Protein AF-A0A2E5YMP9-F1 (afdb_monomer_lite)

Structure (mmCIF, N/CA/C/O backbone):
data_AF-A0A2E5YMP9-F1
#
_entry.id   AF-A0A2E5YMP9-F1
#
loop_
_atom_site.group_PDB
_atom_site.id
_atom_site.type_symbol
_atom_site.label_atom_id
_atom_site.label_alt_id
_atom_site.label_comp_id
_atom_site.label_asym_id
_atom_site.label_entity_id
_atom_site.label_seq_id
_atom_site.pdbx_PDB_ins_code
_atom_site.Cartn_x
_atom_site.Cartn_y
_atom_site.Cartn_z
_atom_site.occupancy
_atom_site.B_iso_or_equiv
_atom_site.auth_seq_id
_atom_site.auth_comp_id
_atom_site.auth_asym_id
_atom_site.auth_atom_id
_atom_site.pdbx_PDB_model_num
ATOM 1 N N . MET A 1 1 ? -26.447 20.569 -10.008 1.00 36.28 1 MET A N 1
ATOM 2 C CA . MET A 1 1 ? -26.006 19.651 -11.076 1.00 36.28 1 MET A CA 1
ATOM 3 C C . MET A 1 1 ? -24.843 20.333 -11.761 1.00 36.28 1 MET A C 1
ATOM 5 O O . MET A 1 1 ? -25.068 21.059 -12.717 1.00 36.28 1 MET A O 1
ATOM 9 N N . ASP A 1 2 ? -23.646 20.200 -11.195 1.00 34.78 2 ASP A N 1
ATOM 10 C CA . ASP A 1 2 ? -22.423 20.703 -11.817 1.00 34.78 2 ASP A CA 1
ATOM 11 C C . ASP A 1 2 ? -21.503 19.501 -12.022 1.00 34.78 2 ASP A C 1
ATOM 13 O O . ASP A 1 2 ? -21.274 18.710 -11.104 1.00 34.78 2 ASP A O 1
ATOM 17 N N . VAL A 1 3 ? -21.152 19.270 -13.279 1.00 40.47 3 VAL A N 1
ATOM 18 C CA . VAL A 1 3 ? -20.642 18.001 -13.788 1.00 40.47 3 VAL A CA 1
ATOM 19 C C . VAL A 1 3 ? -19.132 18.140 -13.917 1.00 40.47 3 VAL A C 1
ATOM 21 O O . VAL A 1 3 ? -18.650 18.824 -14.809 1.00 40.47 3 VAL A O 1
ATOM 24 N N . LEU A 1 4 ? -18.413 17.499 -12.992 1.00 42.03 4 LEU A N 1
ATOM 25 C CA . LEU A 1 4 ? -17.074 16.912 -13.138 1.00 42.03 4 LEU A CA 1
ATOM 26 C C . LEU A 1 4 ? -16.246 17.422 -14.335 1.00 42.03 4 LEU A C 1
ATOM 28 O O . LEU A 1 4 ? -16.153 16.763 -15.370 1.00 42.03 4 LEU A O 1
ATOM 32 N N . ASN A 1 5 ? -15.563 18.553 -14.159 1.00 42.62 5 ASN A N 1
ATOM 33 C CA . ASN A 1 5 ? -14.453 18.940 -15.024 1.00 42.62 5 ASN A CA 1
ATOM 34 C C . ASN A 1 5 ? -13.161 18.266 -14.526 1.00 42.62 5 ASN A C 1
ATOM 36 O O . ASN A 1 5 ? -12.336 18.893 -13.867 1.00 42.62 5 ASN A O 1
ATOM 40 N N . THR A 1 6 ? -13.006 16.964 -14.782 1.00 49.09 6 THR A N 1
ATOM 41 C CA . THR A 1 6 ? -11.753 16.229 -14.531 1.00 49.09 6 THR A CA 1
ATOM 42 C C . THR A 1 6 ? -10.925 16.176 -15.811 1.00 49.09 6 THR A C 1
ATOM 44 O O . THR A 1 6 ? -10.801 15.130 -16.450 1.00 49.09 6 THR A O 1
ATOM 47 N N . THR A 1 7 ? -10.377 17.312 -16.232 1.00 42.69 7 THR A N 1
ATOM 48 C CA . THR A 1 7 ? -9.373 17.334 -17.299 1.00 42.69 7 THR A CA 1
ATOM 49 C C . THR A 1 7 ? -8.049 16.879 -16.695 1.00 42.69 7 THR A C 1
ATOM 51 O O . THR A 1 7 ? -7.345 17.671 -16.081 1.00 42.69 7 THR A O 1
ATOM 54 N N . THR A 1 8 ? -7.722 15.590 -16.822 1.00 47.50 8 THR A N 1
ATOM 55 C CA . THR A 1 8 ? -6.389 15.069 -16.487 1.00 47.50 8 THR A CA 1
ATOM 56 C C . THR A 1 8 ? -5.349 15.796 -17.340 1.00 47.50 8 THR A C 1
ATOM 58 O O . THR A 1 8 ? -5.302 15.637 -18.559 1.00 47.50 8 THR A O 1
ATOM 61 N N . THR A 1 9 ? -4.545 16.639 -16.706 1.00 48.59 9 THR A N 1
ATOM 62 C CA . THR A 1 9 ? -3.477 17.418 -17.331 1.00 48.59 9 THR A CA 1
ATOM 63 C C . THR A 1 9 ? -2.197 16.590 -17.482 1.00 48.59 9 THR A C 1
ATOM 65 O O . THR A 1 9 ? -2.018 15.549 -16.853 1.00 48.59 9 THR A O 1
ATOM 68 N N . ALA A 1 10 ? -1.252 17.057 -18.302 1.00 39.06 10 ALA A N 1
ATOM 69 C CA . ALA A 1 10 ? 0.070 16.431 -18.417 1.00 39.06 10 ALA A CA 1
ATOM 70 C C . ALA A 1 10 ? 0.849 16.434 -17.083 1.00 39.06 10 ALA A C 1
ATOM 72 O O . ALA A 1 10 ? 1.641 15.527 -16.835 1.00 39.06 10 ALA A O 1
ATOM 73 N N . ALA A 1 11 ? 0.578 17.409 -16.207 1.00 41.31 11 ALA A N 1
ATOM 74 C CA . ALA A 1 11 ? 1.089 17.429 -14.838 1.00 41.31 11 ALA A CA 1
ATOM 75 C C . ALA A 1 11 ? 0.436 16.335 -13.977 1.00 41.31 11 ALA A C 1
ATOM 77 O O . ALA A 1 11 ? 1.120 15.702 -13.178 1.00 41.31 11 ALA A O 1
ATOM 78 N N . ASP A 1 12 ? -0.847 16.035 -14.202 1.00 45.34 12 ASP A N 1
ATOM 79 C CA . ASP A 1 12 ? -1.535 14.934 -13.522 1.00 45.34 12 ASP A CA 1
ATOM 80 C C . ASP A 1 12 ? -0.998 13.568 -13.944 1.00 45.34 12 ASP A C 1
ATOM 82 O O . ASP A 1 12 ? -1.021 12.651 -13.136 1.00 45.34 12 ASP A O 1
ATOM 86 N N . LEU A 1 13 ? -0.491 13.412 -15.171 1.00 48.50 13 LEU A N 1
ATOM 87 C CA . LEU A 1 13 ? 0.173 12.179 -15.619 1.00 48.50 13 LEU A CA 1
ATOM 88 C C . LEU A 1 13 ? 1.581 12.008 -15.020 1.00 48.50 13 LEU A C 1
ATOM 90 O O . LEU A 1 13 ? 2.048 10.878 -14.904 1.00 48.50 13 LEU A O 1
ATOM 94 N N . GLN A 1 14 ? 2.237 13.111 -14.642 1.00 49.50 14 GLN A N 1
ATOM 95 C CA . GLN A 1 14 ? 3.568 13.124 -14.021 1.00 49.50 14 GLN A CA 1
ATOM 96 C C . GLN A 1 14 ? 3.523 13.043 -12.490 1.00 49.50 14 GLN A C 1
ATOM 98 O O . GLN A 1 14 ? 4.441 12.495 -11.883 1.00 49.50 14 GLN A O 1
ATOM 103 N N . ALA A 1 15 ? 2.463 13.552 -11.855 1.00 52.09 15 ALA A N 1
ATOM 104 C CA . ALA A 1 15 ? 2.206 13.337 -10.439 1.00 52.09 15 ALA A CA 1
ATOM 105 C C . ALA A 1 15 ? 1.850 11.859 -10.233 1.00 52.09 15 ALA A C 1
ATOM 107 O O . ALA A 1 15 ? 0.806 11.383 -10.689 1.00 52.09 15 ALA A O 1
ATOM 108 N N . GLY A 1 16 ? 2.748 11.117 -9.588 1.00 63.41 16 GLY A N 1
ATOM 109 C CA . GLY A 1 16 ? 2.549 9.705 -9.298 1.00 63.41 16 GLY A CA 1
ATOM 110 C C . GLY A 1 16 ? 1.208 9.448 -8.600 1.00 63.41 16 GLY A C 1
ATOM 111 O O . GLY A 1 16 ? 0.600 10.316 -7.966 1.00 63.41 16 GLY A O 1
ATOM 112 N N . GLY A 1 17 ? 0.698 8.222 -8.743 1.00 71.94 17 GLY A N 1
ATOM 113 C CA . GLY A 1 17 ? -0.589 7.835 -8.155 1.00 71.94 17 GLY A CA 1
ATOM 114 C C . GLY A 1 17 ? -0.679 8.100 -6.645 1.00 71.94 17 GLY A C 1
ATOM 115 O O . GLY A 1 17 ? -1.764 8.386 -6.143 1.00 71.94 17 GLY A O 1
ATOM 116 N N . VAL A 1 18 ? 0.464 8.091 -5.951 1.00 77.56 18 VAL A N 1
ATOM 117 C CA . VAL A 1 18 ? 0.583 8.355 -4.511 1.00 77.56 18 VAL A CA 1
ATOM 118 C C . VAL A 1 18 ? 0.329 9.828 -4.187 1.00 77.56 18 VAL A C 1
ATOM 120 O O . VAL A 1 18 ? -0.448 10.129 -3.288 1.00 77.56 18 VAL A O 1
ATOM 123 N N . GLU A 1 19 ? 0.922 10.755 -4.937 1.00 80.56 19 GLU A N 1
ATOM 124 C CA . GLU A 1 19 ? 0.781 12.198 -4.737 1.00 80.56 19 GLU A CA 1
ATOM 125 C C . GLU A 1 19 ? -0.680 12.637 -4.918 1.00 80.5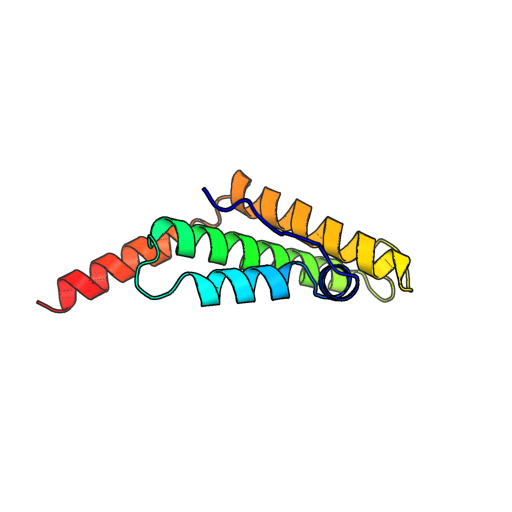6 19 GLU A C 1
ATOM 127 O O . GLU A 1 19 ? -1.212 13.403 -4.112 1.00 80.56 19 GLU A O 1
ATOM 132 N N . ARG A 1 20 ? -1.371 12.074 -5.920 1.00 78.50 20 ARG A N 1
ATOM 133 C CA . ARG A 1 20 ? -2.810 12.303 -6.130 1.00 78.50 20 ARG A CA 1
ATOM 134 C C . ARG A 1 20 ? -3.659 11.728 -5.001 1.00 78.50 20 ARG A C 1
ATOM 136 O O . ARG A 1 20 ? -4.617 12.368 -4.572 1.00 78.50 20 ARG A O 1
ATOM 143 N N . GLY A 1 21 ? -3.327 10.533 -4.516 1.00 79.50 21 GLY A N 1
ATOM 144 C CA . GLY A 1 21 ? -4.057 9.929 -3.405 1.00 79.50 21 GLY A CA 1
ATOM 145 C C . GLY A 1 21 ? -3.855 10.695 -2.093 1.00 79.50 21 GLY A C 1
ATOM 146 O O . GLY A 1 21 ? -4.823 1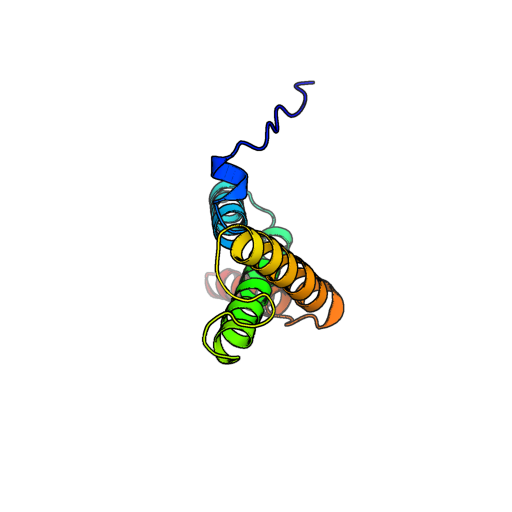0.899 -1.369 1.00 79.50 21 GLY A O 1
ATOM 147 N N . LEU A 1 22 ? -2.649 11.206 -1.822 1.00 81.56 22 LEU A N 1
ATOM 148 C CA . LEU A 1 22 ? -2.374 12.064 -0.663 1.00 81.56 22 LEU A CA 1
ATOM 149 C C . LEU A 1 22 ? -3.127 13.393 -0.744 1.00 81.56 22 LEU A C 1
ATOM 151 O O . LEU A 1 22 ? -3.727 13.816 0.241 1.00 81.56 22 LEU A O 1
ATOM 155 N N . ALA A 1 23 ? -3.146 14.030 -1.918 1.00 83.62 23 ALA A N 1
ATOM 15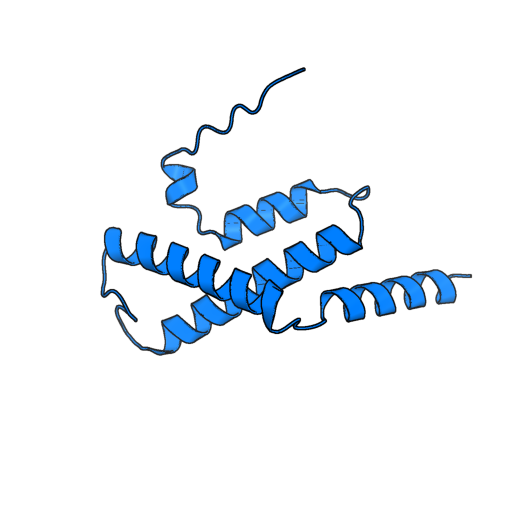6 C CA . ALA A 1 23 ? -3.935 15.239 -2.138 1.00 83.62 23 ALA A CA 1
ATOM 157 C C . ALA A 1 23 ? -5.432 14.978 -1.911 1.00 83.62 23 ALA A C 1
ATOM 159 O O . ALA A 1 23 ? -6.110 15.778 -1.268 1.00 83.62 23 ALA A O 1
ATOM 160 N N . ARG A 1 24 ? -5.939 13.829 -2.377 1.00 80.19 24 ARG A N 1
ATOM 161 C CA . ARG A 1 24 ? -7.328 13.418 -2.156 1.00 80.19 24 ARG A CA 1
ATOM 162 C C . ARG A 1 24 ? -7.621 13.175 -0.679 1.00 80.19 24 ARG A C 1
ATOM 164 O O . ARG A 1 24 ? -8.618 13.696 -0.199 1.00 80.19 24 ARG A O 1
ATOM 171 N N . LEU A 1 25 ? -6.750 12.461 0.035 1.00 81.56 25 LEU A N 1
ATOM 172 C CA . LEU A 1 25 ? -6.887 12.216 1.473 1.00 81.56 25 LEU A CA 1
ATOM 173 C C . LEU A 1 25 ? -6.889 13.535 2.258 1.00 81.56 25 LEU A C 1
ATOM 175 O O . LEU A 1 25 ? -7.759 13.755 3.094 1.00 81.56 25 LEU A O 1
ATOM 179 N N . SER A 1 26 ? -5.972 14.449 1.930 1.00 82.44 26 SER A N 1
ATOM 180 C CA . SER A 1 26 ? -5.909 15.783 2.537 1.00 82.44 26 SER A CA 1
ATOM 181 C C . SER A 1 26 ? -7.150 16.631 2.244 1.00 82.44 26 SER A C 1
ATOM 183 O O . SER A 1 26 ? -7.482 17.504 3.041 1.00 82.44 26 SER A O 1
ATOM 185 N N . ALA A 1 27 ? -7.822 16.409 1.111 1.00 82.94 27 ALA A N 1
ATOM 186 C CA . ALA A 1 27 ? -9.020 17.145 0.718 1.00 82.94 27 ALA A CA 1
ATOM 187 C C . ALA A 1 27 ? -10.313 16.601 1.351 1.00 82.94 27 ALA A C 1
ATOM 189 O O . ALA A 1 27 ? -11.334 17.281 1.280 1.00 82.94 27 ALA A O 1
ATOM 190 N N . MET A 1 28 ? -10.298 15.409 1.964 1.00 77.94 28 MET A N 1
ATOM 191 C CA . MET A 1 28 ? -11.497 14.836 2.594 1.00 77.94 28 MET A CA 1
ATOM 192 C C . MET A 1 28 ? -11.955 15.627 3.835 1.00 77.94 28 MET A C 1
ATOM 194 O O . MET A 1 28 ? -13.136 15.576 4.168 1.00 77.94 28 MET A O 1
ATOM 198 N N . GLY A 1 29 ? -11.061 16.400 4.467 1.00 73.00 29 GLY A N 1
ATOM 199 C CA . GLY A 1 29 ? -11.381 17.255 5.618 1.00 73.00 29 GLY A CA 1
ATOM 200 C C . GLY A 1 29 ? -11.840 16.482 6.864 1.00 73.00 29 GLY A C 1
ATOM 201 O O . GLY A 1 29 ? -11.806 15.254 6.898 1.00 73.00 29 GLY A O 1
ATOM 202 N N . ASP A 1 30 ? -12.273 17.207 7.898 1.00 71.50 30 ASP A N 1
ATOM 203 C CA . ASP A 1 30 ? -12.671 16.619 9.193 1.00 71.50 30 ASP A CA 1
ATOM 204 C C . ASP A 1 30 ? -14.043 15.913 9.156 1.00 71.50 30 ASP A C 1
ATOM 206 O O . ASP A 1 30 ? -14.330 15.076 10.011 1.00 71.50 30 ASP A O 1
ATOM 210 N N . ASP A 1 31 ? -14.872 16.200 8.146 1.00 69.69 31 ASP A N 1
ATOM 211 C CA . ASP A 1 31 ? -16.192 15.575 7.943 1.00 69.69 31 ASP A CA 1
ATOM 212 C C . ASP A 1 31 ? -16.119 14.243 7.170 1.00 69.69 31 ASP A C 1
ATOM 214 O O . ASP A 1 31 ? -17.141 13.613 6.876 1.00 69.69 31 ASP A O 1
ATOM 218 N N . ALA A 1 32 ? -14.911 13.802 6.814 1.00 71.56 32 ALA A N 1
ATOM 219 C CA . ALA A 1 32 ? -14.679 12.552 6.112 1.00 71.56 32 ALA A CA 1
ATOM 220 C C . ALA A 1 32 ? -15.213 11.354 6.904 1.00 71.56 32 ALA A C 1
ATOM 222 O O . ALA A 1 32 ? -14.954 11.211 8.100 1.00 71.56 32 ALA A O 1
ATOM 223 N N . ASN A 1 33 ? -15.882 10.417 6.224 1.00 80.44 33 ASN A N 1
ATOM 224 C CA . ASN A 1 33 ? -16.222 9.142 6.845 1.00 80.44 33 ASN A CA 1
ATOM 225 C C . ASN A 1 33 ? -14.919 8.421 7.254 1.00 80.44 33 ASN A C 1
ATOM 227 O O . ASN A 1 33 ? -14.118 8.093 6.370 1.00 80.44 33 ASN A O 1
ATOM 231 N N . PRO A 1 34 ? -14.705 8.106 8.548 1.00 77.19 34 PRO A N 1
ATOM 232 C CA . PRO A 1 34 ? -13.469 7.473 9.008 1.00 77.19 34 PRO A CA 1
ATOM 233 C C . PRO A 1 34 ? -13.162 6.158 8.286 1.00 77.19 34 PRO A C 1
ATOM 235 O O . PRO A 1 34 ? -12.004 5.838 8.043 1.00 77.19 34 PRO A O 1
ATOM 238 N N . ALA A 1 35 ? -14.197 5.413 7.887 1.00 78.69 35 ALA A N 1
ATOM 239 C CA . ALA A 1 35 ? -14.049 4.180 7.122 1.00 78.69 35 ALA A CA 1
ATOM 240 C C . ALA A 1 35 ? -13.476 4.414 5.717 1.00 78.69 35 ALA A C 1
ATOM 242 O O . ALA A 1 35 ? -12.737 3.580 5.200 1.00 78.69 35 ALA A O 1
ATOM 243 N N . GLU A 1 36 ? -13.843 5.526 5.087 1.00 80.00 36 GLU A N 1
ATOM 244 C CA . GLU A 1 36 ? -13.393 5.883 3.744 1.00 80.00 36 GLU A CA 1
ATOM 245 C C . GLU A 1 36 ? -11.957 6.415 3.777 1.00 80.00 36 GLU A C 1
ATOM 247 O O . GLU A 1 36 ? -11.129 5.988 2.975 1.00 80.00 36 GLU A O 1
ATOM 252 N N . ALA A 1 37 ? -11.637 7.267 4.758 1.00 81.81 37 ALA A N 1
ATOM 253 C CA . ALA A 1 37 ? -10.278 7.761 4.977 1.00 81.81 37 ALA A CA 1
ATOM 254 C C . ALA A 1 37 ? -9.302 6.612 5.281 1.00 81.81 37 ALA A C 1
ATOM 256 O O . ALA A 1 37 ? -8.207 6.555 4.725 1.00 81.81 37 ALA A O 1
ATOM 257 N N . ALA A 1 38 ? -9.733 5.656 6.105 1.00 81.38 38 ALA A N 1
ATOM 258 C CA . ALA A 1 38 ? -8.976 4.461 6.449 1.00 81.38 38 ALA A CA 1
ATOM 259 C C . ALA A 1 38 ? -8.667 3.581 5.223 1.00 81.38 38 ALA A C 1
ATOM 261 O O . ALA A 1 38 ? -7.512 3.222 4.997 1.00 81.38 38 ALA A O 1
ATOM 262 N N . LYS A 1 39 ? -9.670 3.310 4.377 1.00 83.12 39 LYS A N 1
ATOM 263 C CA . LYS A 1 39 ? -9.477 2.573 3.115 1.00 83.12 39 LYS A CA 1
ATOM 264 C C . LYS A 1 39 ? -8.556 3.303 2.139 1.00 83.12 39 LYS A C 1
ATOM 266 O O . LYS A 1 39 ? -7.732 2.685 1.470 1.00 83.12 39 LYS A O 1
ATOM 271 N N . MET A 1 40 ? -8.686 4.625 2.045 1.00 83.00 40 MET A N 1
ATOM 272 C CA . MET A 1 40 ? -7.841 5.430 1.165 1.00 83.00 40 MET A CA 1
ATOM 273 C C . MET A 1 40 ? -6.383 5.442 1.636 1.00 83.00 40 MET A C 1
ATOM 275 O O . MET A 1 40 ? -5.473 5.312 0.819 1.00 83.00 40 MET A O 1
ATOM 279 N N . PHE A 1 41 ? -6.163 5.546 2.947 1.00 85.00 41 PHE A N 1
ATOM 280 C CA . PHE A 1 41 ? -4.841 5.421 3.553 1.00 85.00 41 PHE A CA 1
ATOM 281 C C . PHE A 1 41 ? -4.209 4.053 3.269 1.00 85.00 41 PHE A C 1
ATOM 283 O O . PHE A 1 41 ? -3.043 3.981 2.885 1.00 85.00 41 PHE A O 1
ATOM 290 N N . GLU A 1 42 ? -4.978 2.977 3.405 1.00 85.56 42 GLU A N 1
ATOM 291 C CA . GLU A 1 42 ? -4.504 1.620 3.144 1.00 85.56 42 GLU A CA 1
ATOM 292 C C . GLU A 1 42 ? -4.090 1.414 1.680 1.00 85.56 42 GLU A C 1
ATOM 294 O O . GLU A 1 42 ? -2.989 0.933 1.418 1.00 85.56 42 GLU A O 1
ATOM 299 N N . SER A 1 43 ? -4.908 1.865 0.722 1.00 86.44 43 SER A N 1
ATOM 300 C CA . SER A 1 43 ? -4.578 1.822 -0.714 1.00 86.44 43 SER A CA 1
ATOM 301 C C . SER A 1 43 ? -3.295 2.599 -1.042 1.00 86.44 43 SER A C 1
ATOM 303 O O . SER A 1 43 ? -2.426 2.120 -1.782 1.00 86.44 43 SER A O 1
ATOM 305 N N . LEU A 1 44 ? -3.120 3.777 -0.436 1.00 87.44 44 LEU A N 1
ATOM 306 C CA . LEU A 1 44 ? -1.896 4.568 -0.564 1.00 87.44 44 LEU A CA 1
ATOM 307 C C . LEU A 1 44 ? -0.674 3.833 -0.015 1.00 87.44 44 LEU A C 1
ATOM 309 O O . LEU A 1 44 ? 0.363 3.781 -0.679 1.00 87.44 44 LEU A O 1
ATOM 313 N N . LEU A 1 4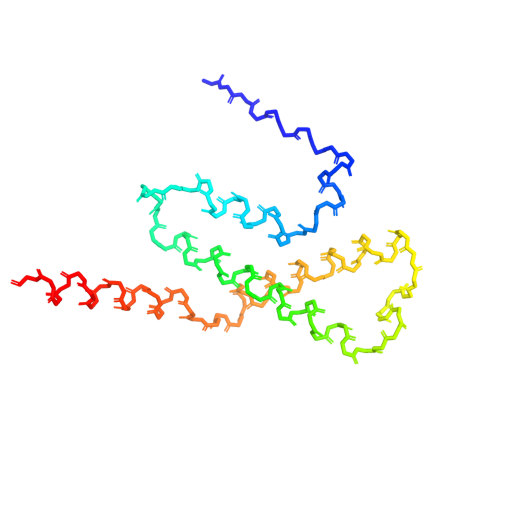5 ? -0.789 3.258 1.183 1.00 88.12 45 LEU A N 1
ATOM 314 C CA . LEU A 1 45 ? 0.297 2.519 1.812 1.00 88.12 45 LEU A CA 1
ATOM 315 C C . LEU A 1 45 ? 0.684 1.292 0.987 1.00 88.12 45 LEU A C 1
ATOM 317 O O . LEU A 1 45 ? 1.865 1.103 0.703 1.00 88.12 45 LEU A O 1
ATOM 321 N N . ALA A 1 46 ? -0.296 0.499 0.556 1.00 89.25 46 ALA A N 1
ATOM 322 C CA . ALA A 1 46 ? -0.070 -0.666 -0.289 1.00 89.25 46 ALA A CA 1
ATOM 323 C C . ALA A 1 46 ? 0.651 -0.278 -1.589 1.00 89.25 46 ALA A C 1
ATOM 325 O O . ALA A 1 46 ? 1.639 -0.904 -1.967 1.00 89.25 46 ALA A O 1
ATOM 326 N N . THR A 1 47 ? 0.235 0.818 -2.225 1.00 88.06 47 THR A N 1
ATOM 327 C CA . THR A 1 47 ? 0.898 1.356 -3.423 1.00 88.06 47 THR A CA 1
ATOM 328 C C . THR A 1 47 ? 2.353 1.760 -3.149 1.00 88.06 47 THR A C 1
ATOM 330 O O . THR A 1 47 ? 3.240 1.471 -3.953 1.00 88.06 47 THR A O 1
ATOM 333 N N . MET A 1 48 ? 2.639 2.397 -2.007 1.00 89.44 48 MET A N 1
ATOM 334 C CA . MET A 1 48 ? 4.013 2.746 -1.619 1.00 89.44 48 MET A CA 1
ATOM 335 C C . MET A 1 48 ? 4.878 1.508 -1.360 1.00 89.44 48 MET A C 1
ATOM 337 O O . MET A 1 48 ? 6.036 1.482 -1.777 1.00 89.44 48 MET A O 1
ATOM 341 N N . LEU A 1 49 ? 4.319 0.475 -0.723 1.00 89.75 49 LEU A N 1
ATOM 342 C CA . LEU A 1 49 ? 5.014 -0.792 -0.494 1.00 89.75 49 LEU A CA 1
ATOM 343 C C . LEU A 1 49 ? 5.380 -1.471 -1.815 1.00 89.75 49 LEU A C 1
ATOM 345 O O . LEU A 1 49 ? 6.513 -1.918 -1.975 1.00 89.75 49 LEU A O 1
ATOM 349 N N . VAL A 1 50 ? 4.460 -1.495 -2.783 1.00 88.81 50 VAL A N 1
ATOM 350 C CA . VAL A 1 50 ? 4.732 -2.047 -4.120 1.00 88.81 50 VAL A CA 1
ATOM 351 C C . VAL A 1 50 ? 5.823 -1.256 -4.828 1.00 88.81 50 VAL A C 1
ATOM 353 O O . VAL A 1 50 ? 6.753 -1.851 -5.370 1.00 88.81 50 VAL A O 1
ATOM 356 N N . LYS A 1 51 ? 5.750 0.078 -4.788 1.00 88.56 51 LYS A N 1
ATOM 357 C CA . LYS A 1 51 ? 6.766 0.952 -5.384 1.00 88.56 51 LYS A CA 1
ATOM 358 C C . LYS A 1 51 ? 8.157 0.667 -4.818 1.00 88.56 51 LYS A C 1
ATOM 360 O O . LYS A 1 51 ? 9.122 0.585 -5.577 1.00 88.56 51 LYS A O 1
ATOM 365 N N . GLU A 1 52 ? 8.269 0.498 -3.503 1.00 89.19 52 GLU A N 1
ATOM 366 C CA . GLU A 1 52 ? 9.550 0.211 -2.854 1.00 89.19 52 GLU A CA 1
ATOM 367 C C . GLU A 1 52 ? 10.033 -1.220 -3.137 1.00 89.19 52 GLU A C 1
ATOM 369 O O . GLU A 1 52 ? 11.200 -1.429 -3.467 1.00 89.19 52 GLU A O 1
ATOM 374 N N . ALA A 1 53 ? 9.125 -2.200 -3.139 1.00 88.75 53 ALA A N 1
ATOM 375 C CA . ALA A 1 53 ? 9.439 -3.564 -3.555 1.00 88.75 53 ALA A CA 1
ATOM 376 C C . ALA A 1 53 ? 9.949 -3.609 -5.006 1.00 88.75 53 ALA A C 1
ATOM 378 O O . ALA A 1 53 ? 10.953 -4.261 -5.289 1.00 88.75 53 ALA A O 1
ATOM 379 N N . ARG A 1 54 ? 9.330 -2.864 -5.928 1.00 87.69 54 ARG A N 1
ATOM 380 C CA . ARG A 1 54 ? 9.784 -2.765 -7.321 1.00 87.69 54 ARG A CA 1
ATOM 381 C C . ARG A 1 54 ? 11.157 -2.105 -7.434 1.00 87.69 54 ARG A C 1
ATOM 383 O O . ARG A 1 54 ? 11.975 -2.565 -8.226 1.00 87.69 54 ARG A O 1
ATOM 390 N N . ARG A 1 55 ? 11.433 -1.055 -6.652 1.00 85.75 55 ARG A N 1
ATOM 391 C CA . ARG A 1 55 ? 12.754 -0.397 -6.617 1.00 85.75 55 ARG A CA 1
ATOM 392 C C . ARG A 1 55 ? 13.873 -1.335 -6.178 1.00 85.75 55 A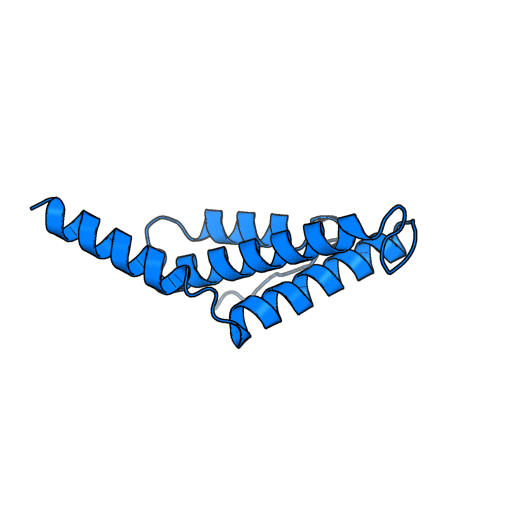RG A C 1
ATOM 394 O O . ARG A 1 55 ? 14.999 -1.181 -6.639 1.00 85.75 55 ARG A O 1
ATOM 401 N N . SER A 1 56 ? 13.568 -2.336 -5.353 1.00 87.12 56 SER A N 1
ATOM 402 C CA . SER A 1 56 ? 14.557 -3.339 -4.941 1.00 87.12 56 SER A CA 1
ATOM 403 C C . SER A 1 56 ? 15.078 -4.224 -6.089 1.00 87.12 56 SER A C 1
ATOM 405 O O . SER A 1 56 ? 16.084 -4.907 -5.914 1.00 87.12 56 SER A O 1
ATOM 407 N N . LEU A 1 57 ? 14.444 -4.192 -7.272 1.00 85.25 57 LEU A N 1
ATOM 408 C CA . LEU A 1 57 ? 14.839 -4.983 -8.446 1.00 85.25 57 LEU A CA 1
ATOM 409 C C . LEU A 1 57 ? 16.066 -4.423 -9.201 1.00 85.25 57 LEU A C 1
ATOM 411 O O . LEU A 1 57 ? 16.530 -5.068 -10.138 1.00 85.25 57 LEU A O 1
ATOM 415 N N . GLY A 1 58 ? 16.610 -3.271 -8.788 1.00 78.94 58 GLY A N 1
ATOM 416 C CA . GLY A 1 58 ? 17.798 -2.642 -9.384 1.00 78.94 58 GLY A CA 1
ATOM 417 C C . GLY A 1 58 ? 17.483 -1.541 -10.404 1.00 78.94 58 GLY A C 1
ATOM 418 O O . GLY A 1 58 ? 16.322 -1.165 -10.592 1.00 78.94 58 GLY A O 1
ATOM 419 N N . ASP A 1 59 ? 18.527 -1.004 -11.046 1.00 72.69 59 ASP A N 1
ATOM 420 C CA . ASP A 1 59 ? 18.408 0.118 -11.988 1.00 72.69 59 ASP A CA 1
ATOM 421 C C . ASP A 1 59 ? 17.516 -0.246 -13.187 1.00 72.69 59 ASP A C 1
ATOM 423 O O . ASP A 1 59 ? 17.669 -1.291 -13.820 1.00 72.69 59 ASP A O 1
ATOM 427 N N . GLY A 1 60 ? 16.524 0.607 -13.455 1.00 65.94 60 GLY A N 1
ATOM 428 C CA . GLY A 1 60 ? 15.472 0.384 -14.453 1.00 65.94 60 GLY A CA 1
ATOM 429 C C . GLY A 1 60 ? 14.309 -0.517 -14.001 1.00 65.94 60 GLY A C 1
ATOM 430 O O . GLY A 1 60 ? 13.261 -0.544 -14.647 1.00 65.94 60 GLY A O 1
ATOM 431 N N . GLY A 1 61 ? 14.416 -1.229 -12.875 1.00 74.50 61 GLY A N 1
ATOM 432 C CA . GLY A 1 61 ? 13.348 -2.095 -12.365 1.00 74.50 61 GLY A CA 1
ATOM 433 C C . GLY A 1 61 ? 12.749 -3.031 -13.430 1.00 74.50 61 GLY A C 1
ATOM 434 O O . GLY A 1 61 ? 13.457 -3.621 -14.240 1.00 74.50 61 GLY A O 1
ATOM 435 N N . PHE A 1 62 ? 11.419 -3.169 -13.443 1.00 78.31 62 PHE A N 1
ATOM 436 C CA . PHE A 1 62 ? 10.707 -4.078 -14.357 1.00 78.31 62 PHE A CA 1
ATOM 437 C C . PHE A 1 62 ? 10.620 -3.578 -15.815 1.00 78.31 62 PHE A C 1
ATOM 439 O O . PHE A 1 62 ? 10.464 -4.387 -16.727 1.00 78.31 62 PHE A O 1
ATOM 446 N N . PHE A 1 63 ? 10.699 -2.263 -16.052 1.00 86.69 63 PHE A N 1
ATOM 447 C CA . PHE A 1 63 ? 10.413 -1.648 -17.362 1.00 86.69 63 PHE A CA 1
ATOM 448 C C . PHE A 1 63 ? 11.609 -0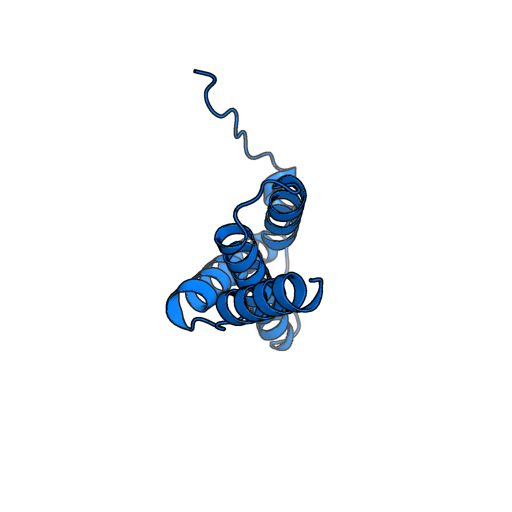.922 -18.001 1.00 86.69 63 PHE A C 1
ATOM 450 O O . PHE A 1 63 ? 11.471 -0.379 -19.096 1.00 86.69 63 PHE A O 1
ATOM 457 N N . GLY A 1 64 ? 12.776 -0.926 -17.358 1.00 83.56 64 GLY A N 1
ATOM 458 C CA . GLY A 1 64 ? 13.941 -0.155 -17.784 1.00 83.56 64 GLY A CA 1
ATOM 459 C C . GLY A 1 64 ? 13.852 1.324 -17.396 1.00 83.56 64 GLY A C 1
ATOM 460 O O . GLY A 1 64 ? 13.113 1.714 -16.494 1.00 83.56 64 GLY A O 1
ATOM 461 N N . GLU A 1 65 ? 14.632 2.162 -18.074 1.00 82.75 65 GLU A N 1
ATOM 462 C CA . GLU A 1 65 ? 14.725 3.598 -17.793 1.00 82.75 65 GLU A CA 1
ATOM 463 C C . GLU A 1 65 ? 13.981 4.447 -18.833 1.00 82.75 65 GLU A C 1
ATOM 465 O O . GLU A 1 65 ? 13.813 4.061 -19.993 1.00 82.75 65 GLU A O 1
ATOM 470 N N . GLY A 1 66 ? 13.580 5.651 -18.424 1.00 82.81 66 GLY A N 1
ATOM 471 C CA . GLY A 1 66 ? 13.040 6.686 -19.300 1.00 82.81 66 GLY A CA 1
ATOM 472 C C . GLY A 1 66 ? 11.542 6.959 -19.115 1.00 82.81 66 GLY A C 1
ATOM 473 O O . GLY A 1 66 ? 10.838 6.210 -18.437 1.00 82.81 66 GLY A O 1
ATOM 474 N N . PRO A 1 67 ? 11.013 8.016 -19.762 1.00 78.25 67 PRO A N 1
ATOM 475 C CA . PRO A 1 67 ? 9.689 8.561 -19.442 1.00 78.25 67 PRO A CA 1
ATOM 476 C C . PRO A 1 67 ? 8.532 7.571 -19.629 1.00 78.25 67 PRO A C 1
ATOM 478 O O . PRO A 1 67 ? 7.539 7.627 -18.911 1.00 78.25 67 PRO A O 1
ATOM 481 N N . GLY A 1 68 ? 8.646 6.653 -20.594 1.00 81.19 68 GLY A N 1
ATOM 482 C CA . GLY A 1 68 ? 7.652 5.596 -20.790 1.00 81.19 68 GLY A CA 1
ATOM 483 C C . GLY A 1 68 ? 7.678 4.560 -19.665 1.00 81.19 68 GLY A C 1
ATOM 484 O O . GLY A 1 68 ? 6.623 4.159 -19.176 1.00 81.19 68 GLY A O 1
ATOM 485 N N . ALA A 1 69 ? 8.874 4.168 -19.219 1.00 84.69 69 ALA A N 1
ATOM 486 C CA . ALA A 1 69 ? 9.049 3.224 -18.121 1.00 84.69 69 ALA A CA 1
ATOM 487 C C . ALA A 1 69 ? 8.515 3.790 -16.797 1.00 84.69 69 ALA A C 1
ATOM 489 O O . ALA A 1 69 ? 7.898 3.046 -16.033 1.00 84.69 69 ALA A O 1
ATOM 490 N N . ASP A 1 70 ? 8.658 5.098 -16.560 1.00 83.38 70 ASP A N 1
ATOM 491 C CA . ASP A 1 70 ? 8.113 5.781 -15.379 1.00 83.38 70 ASP A CA 1
ATOM 492 C C . ASP A 1 70 ? 6.579 5.730 -15.332 1.00 83.38 70 ASP A C 1
ATOM 494 O O . ASP A 1 70 ? 5.991 5.429 -14.290 1.00 83.38 70 ASP A O 1
ATOM 498 N N . VAL A 1 71 ? 5.920 5.958 -16.474 1.00 85.44 71 VAL A N 1
ATOM 499 C CA . VAL A 1 71 ? 4.453 5.916 -16.580 1.00 85.44 71 VAL A CA 1
ATOM 500 C C . VAL A 1 71 ? 3.922 4.509 -16.303 1.00 85.44 71 VAL A C 1
ATOM 502 O O . VAL A 1 71 ? 3.026 4.342 -15.472 1.00 85.44 71 VAL A O 1
ATOM 505 N N . PHE A 1 72 ? 4.487 3.488 -16.956 1.00 85.19 72 PHE A N 1
ATOM 506 C CA . PHE A 1 72 ? 4.062 2.099 -16.750 1.00 85.19 72 PHE A CA 1
ATOM 507 C C . PHE A 1 72 ? 4.388 1.594 -15.348 1.00 85.19 72 PHE A C 1
ATOM 509 O O . PHE A 1 72 ? 3.579 0.888 -14.750 1.00 85.19 72 PHE A O 1
ATOM 516 N N . SER A 1 73 ? 5.524 2.009 -14.791 1.00 86.81 73 SER A N 1
ATOM 517 C CA . SER A 1 73 ? 5.878 1.741 -13.399 1.00 86.81 73 SER A CA 1
ATOM 518 C C . SER A 1 73 ? 4.846 2.318 -12.431 1.00 86.81 73 SER A C 1
ATOM 520 O O . SER A 1 73 ? 4.379 1.606 -11.549 1.00 86.81 73 SER A O 1
ATOM 522 N N . GLY A 1 74 ? 4.436 3.576 -12.617 1.00 85.56 74 GLY A N 1
ATOM 523 C CA . GLY A 1 74 ? 3.409 4.200 -11.780 1.00 85.56 74 GLY A CA 1
ATOM 524 C C . GLY A 1 74 ? 2.046 3.509 -11.883 1.00 85.56 74 GLY A C 1
ATOM 525 O O . GLY A 1 74 ? 1.367 3.337 -10.873 1.00 85.56 74 GLY A O 1
ATOM 526 N N . TRP A 1 75 ? 1.658 3.072 -13.085 1.00 88.62 75 TRP A N 1
ATOM 527 C CA . TRP A 1 75 ? 0.431 2.294 -13.297 1.00 88.62 75 TRP A CA 1
ATOM 528 C C . TRP A 1 75 ? 0.488 0.919 -12.636 1.00 88.62 75 TRP A C 1
ATOM 530 O O . TRP A 1 75 ? -0.480 0.516 -11.993 1.00 88.62 75 TRP A O 1
ATOM 540 N N . LEU A 1 76 ? 1.612 0.212 -12.778 1.00 89.31 76 LEU A N 1
ATOM 541 C CA . LEU A 1 76 ? 1.826 -1.087 -12.148 1.00 89.31 76 LEU A CA 1
ATOM 542 C C . LEU A 1 76 ? 1.731 -0.965 -10.626 1.00 89.31 76 LEU A C 1
ATOM 544 O O . LEU A 1 76 ? 0.975 -1.711 -10.006 1.00 89.31 76 LEU A O 1
ATOM 548 N N . ASP A 1 77 ? 2.445 0.003 -10.047 1.00 89.31 77 ASP A N 1
ATOM 549 C CA . ASP A 1 77 ? 2.458 0.234 -8.604 1.00 89.31 77 ASP A CA 1
ATOM 550 C C . ASP A 1 77 ? 1.041 0.505 -8.081 1.00 89.31 77 ASP A C 1
ATOM 552 O O . ASP A 1 77 ? 0.623 -0.087 -7.087 1.00 89.31 77 ASP A O 1
ATOM 556 N N . GLN A 1 78 ? 0.274 1.351 -8.779 1.00 87.12 78 GLN A N 1
ATOM 557 C CA . GLN A 1 78 ? -1.097 1.687 -8.395 1.00 87.12 78 GLN A CA 1
ATOM 558 C C . GLN A 1 78 ? -2.051 0.494 -8.534 1.00 87.12 78 GLN A C 1
ATOM 560 O O . GLN A 1 78 ? -2.883 0.269 -7.659 1.00 87.12 78 GLN A O 1
ATOM 565 N N . HIS A 1 79 ? -1.956 -0.272 -9.623 1.00 88.56 79 HIS A N 1
ATOM 566 C CA . HIS A 1 79 ? -2.849 -1.405 -9.856 1.00 88.56 79 HIS A CA 1
ATOM 567 C C . HIS A 1 79 ? -2.604 -2.535 -8.852 1.00 88.56 79 HIS A C 1
ATOM 569 O O . HIS A 1 79 ? -3.548 -3.046 -8.254 1.00 88.56 79 HIS A O 1
ATOM 575 N N . VAL A 1 80 ? -1.337 -2.895 -8.630 1.00 87.56 80 VAL A N 1
ATOM 576 C CA . VAL A 1 80 ? -0.969 -3.931 -7.657 1.00 87.56 80 VAL A CA 1
ATOM 577 C C . VAL A 1 80 ? -1.233 -3.443 -6.234 1.00 87.56 80 VAL A C 1
ATOM 579 O O . VAL A 1 80 ? -1.760 -4.204 -5.431 1.00 87.56 80 VAL A O 1
ATOM 582 N N . GLY A 1 81 ? -0.948 -2.175 -5.924 1.00 87.12 81 GLY A N 1
ATOM 583 C CA . GLY A 1 81 ? -1.265 -1.574 -4.627 1.00 87.12 81 GLY A CA 1
ATOM 584 C C . GLY A 1 81 ? -2.761 -1.616 -4.311 1.00 87.12 81 GLY A C 1
ATOM 585 O O . GLY A 1 81 ? -3.145 -2.034 -3.222 1.00 87.12 81 GLY A O 1
ATOM 586 N N . GLN A 1 82 ? -3.611 -1.273 -5.282 1.00 85.81 82 GLN A N 1
ATOM 587 C CA . GLN A 1 82 ? -5.063 -1.366 -5.127 1.00 85.81 82 GLN A CA 1
ATOM 588 C C . GLN A 1 82 ? -5.523 -2.818 -4.954 1.00 85.81 82 GLN A C 1
ATOM 590 O O . GLN A 1 82 ? -6.308 -3.099 -4.056 1.00 85.81 82 GLN A O 1
ATOM 595 N N . ALA A 1 83 ? -4.994 -3.754 -5.748 1.00 86.94 83 ALA A N 1
ATOM 596 C CA . ALA A 1 83 ? -5.319 -5.173 -5.612 1.00 86.94 83 ALA A CA 1
ATOM 597 C C . ALA A 1 83 ? -4.897 -5.750 -4.247 1.00 86.94 83 ALA A C 1
ATOM 599 O O . ALA A 1 83 ? -5.597 -6.597 -3.697 1.00 86.94 83 ALA A O 1
ATOM 600 N N . LEU A 1 84 ? -3.777 -5.283 -3.683 1.00 84.38 84 LEU A N 1
ATOM 601 C CA . LEU A 1 84 ? -3.339 -5.649 -2.335 1.00 84.38 84 LEU A CA 1
ATOM 602 C C . LEU A 1 84 ? -4.285 -5.106 -1.263 1.00 84.38 84 LEU A C 1
ATOM 604 O O . LEU A 1 84 ? -4.662 -5.858 -0.371 1.00 84.38 84 LEU A O 1
ATOM 608 N N . ALA A 1 85 ? -4.692 -3.840 -1.369 1.00 84.81 85 ALA A N 1
ATOM 609 C CA . ALA A 1 85 ? -5.647 -3.241 -0.441 1.00 84.81 85 ALA A CA 1
ATOM 610 C C . ALA A 1 85 ? -7.040 -3.892 -0.529 1.00 84.81 85 ALA A C 1
ATOM 612 O O . ALA A 1 85 ? -7.698 -4.073 0.488 1.00 84.81 85 ALA A O 1
ATOM 613 N N . ASP A 1 86 ? -7.482 -4.288 -1.726 1.00 82.19 86 ASP A N 1
ATOM 614 C CA . ASP A 1 86 ? -8.790 -4.925 -1.924 1.00 82.19 86 ASP A CA 1
ATOM 615 C C . ASP A 1 86 ? -8.799 -6.415 -1.538 1.00 82.19 86 ASP A C 1
ATOM 617 O O . ASP A 1 86 ? -9.829 -6.934 -1.108 1.00 82.19 86 ASP A O 1
ATOM 621 N N . GLY A 1 87 ? -7.684 -7.123 -1.754 1.00 71.25 87 GLY A N 1
ATOM 622 C CA . GLY A 1 87 ? -7.617 -8.584 -1.669 1.00 71.25 87 GLY A CA 1
ATOM 623 C C . GLY A 1 87 ? -6.885 -9.141 -0.452 1.00 71.25 87 GLY A C 1
ATOM 624 O O . GLY A 1 87 ? -7.249 -10.220 0.014 1.00 71.25 87 GLY A O 1
ATOM 625 N N . TRP A 1 88 ? -5.855 -8.452 0.049 1.00 61.34 88 TRP A N 1
ATOM 626 C CA . TRP A 1 88 ? -5.098 -8.917 1.215 1.00 61.34 88 TRP A CA 1
ATOM 627 C C . TRP A 1 88 ? -5.582 -8.279 2.518 1.00 61.34 88 TRP A C 1
ATOM 629 O O . TRP A 1 88 ? -5.121 -8.745 3.545 1.00 61.34 88 TRP A O 1
ATOM 639 N N . ASP A 1 89 ? -6.501 -7.299 2.493 1.00 64.75 89 ASP A N 1
ATOM 640 C CA . ASP A 1 89 ? -7.014 -6.591 3.682 1.00 64.75 89 ASP A CA 1
ATOM 641 C C . ASP A 1 89 ? -5.898 -6.461 4.724 1.00 64.75 89 ASP A C 1
ATOM 643 O O . ASP A 1 89 ? -5.807 -7.244 5.674 1.00 64.75 89 ASP A O 1
ATOM 647 N N . LEU A 1 90 ? -4.976 -5.510 4.513 1.00 72.38 90 LEU A N 1
ATOM 648 C CA . LEU A 1 90 ? -3.924 -5.227 5.497 1.00 72.38 90 LEU A CA 1
ATOM 649 C C . LEU A 1 90 ? -4.544 -4.910 6.871 1.00 72.38 90 LEU A C 1
ATOM 651 O O . LEU A 1 90 ? -3.807 -4.775 7.848 1.00 72.38 90 LEU A O 1
ATOM 655 N N . ASP A 1 91 ? -5.875 -4.749 6.922 1.00 77.19 91 ASP A N 1
ATOM 656 C CA . ASP A 1 91 ? -6.763 -4.591 8.068 1.00 77.19 91 ASP A CA 1
ATOM 657 C C . ASP A 1 91 ? -6.383 -3.377 8.918 1.00 77.19 91 ASP A C 1
ATOM 659 O O . ASP A 1 91 ? -6.917 -3.111 9.995 1.00 77.19 91 ASP A O 1
ATOM 663 N N . LEU A 1 92 ? -5.492 -2.550 8.371 1.00 77.31 92 LEU A N 1
ATOM 664 C CA . LEU A 1 92 ? -5.092 -1.264 8.898 1.00 77.31 92 LEU A CA 1
ATOM 665 C C . LEU A 1 92 ? -6.307 -0.362 9.014 1.00 77.31 92 LEU A C 1
ATOM 667 O O . LEU A 1 92 ? -6.403 0.403 9.973 1.00 77.31 92 LEU A O 1
ATOM 671 N N . ALA A 1 93 ? -7.264 -0.475 8.091 1.00 74.88 93 ALA A N 1
ATOM 672 C CA . ALA A 1 93 ? -8.481 0.300 8.178 1.00 74.88 93 ALA A CA 1
ATOM 673 C C . ALA A 1 93 ? -9.318 -0.049 9.420 1.00 74.88 93 ALA A C 1
ATOM 675 O O . ALA A 1 93 ? -9.839 0.852 10.091 1.00 74.88 93 ALA A O 1
ATOM 676 N N . SER A 1 94 ? -9.423 -1.333 9.765 1.00 77.31 94 SER A N 1
ATOM 677 C CA . SER A 1 94 ? -10.118 -1.778 10.975 1.00 77.31 94 SER A CA 1
ATOM 678 C C . SER A 1 94 ? -9.316 -1.467 12.233 1.00 77.31 94 SER A C 1
ATOM 680 O O . SER A 1 94 ? -9.903 -1.012 13.213 1.00 77.31 94 SER A O 1
ATOM 682 N N . MET A 1 95 ? -7.988 -1.620 12.207 1.00 80.00 95 MET A N 1
ATOM 683 C CA . MET A 1 95 ? -7.109 -1.254 13.324 1.00 80.00 95 MET A CA 1
ATOM 684 C C . MET A 1 95 ? -7.177 0.246 13.643 1.00 80.00 95 MET A C 1
ATOM 686 O O . MET A 1 95 ? -7.310 0.627 14.805 1.00 80.00 95 MET A O 1
ATOM 690 N N . VAL A 1 96 ? -7.146 1.110 12.622 1.00 77.88 96 VAL A N 1
ATOM 691 C CA . VAL A 1 96 ? -7.304 2.565 12.790 1.00 77.88 96 VAL A CA 1
ATOM 692 C C . VAL A 1 96 ? -8.685 2.890 13.351 1.00 77.88 96 VAL A C 1
ATOM 694 O O . VAL A 1 96 ? -8.798 3.703 14.269 1.00 77.88 96 VAL A O 1
ATOM 697 N N . ARG A 1 97 ? -9.739 2.228 12.858 1.00 76.19 97 ARG A N 1
ATOM 698 C CA . ARG A 1 97 ? -11.090 2.385 13.407 1.00 76.19 97 ARG A CA 1
ATOM 699 C C . ARG A 1 97 ? -11.149 1.980 14.881 1.00 76.19 97 ARG A C 1
ATOM 701 O O . ARG A 1 97 ? -11.708 2.729 15.676 1.00 76.19 97 ARG A O 1
ATOM 708 N N . ALA A 1 98 ? -10.576 0.833 15.240 1.00 80.94 98 ALA A N 1
ATOM 709 C CA . ALA A 1 98 ? -10.546 0.344 16.615 1.00 80.94 98 ALA A CA 1
ATOM 710 C C . ALA A 1 98 ? -9.822 1.332 17.545 1.00 80.94 98 ALA A C 1
ATOM 712 O O . ALA A 1 98 ? -10.373 1.707 18.577 1.00 80.94 98 ALA A O 1
ATOM 713 N N . GLY A 1 99 ? -8.653 1.839 17.136 1.00 77.94 99 GLY A N 1
ATOM 714 C CA . GLY A 1 99 ? -7.908 2.838 17.910 1.00 77.94 99 GLY A CA 1
ATOM 715 C C . GLY A 1 99 ? -8.617 4.195 18.025 1.00 77.94 99 GLY A C 1
ATOM 716 O O . GLY A 1 99 ? -8.532 4.855 19.061 1.00 77.94 99 GLY A O 1
ATOM 717 N N . LEU A 1 100 ? -9.353 4.627 16.993 1.00 79.31 100 LEU A N 1
ATOM 718 C CA . LEU A 1 100 ? -10.172 5.846 17.059 1.00 79.31 100 LEU A CA 1
ATOM 719 C C . LEU A 1 100 ? -11.340 5.699 18.041 1.00 79.31 100 LEU A C 1
ATOM 721 O O . LEU A 1 100 ? -11.597 6.632 18.801 1.00 79.31 100 LEU A O 1
ATOM 725 N N . ILE A 1 101 ? -12.013 4.545 18.047 1.00 78.00 101 ILE A N 1
ATOM 726 C CA . ILE A 1 101 ? -13.093 4.241 18.998 1.00 78.00 101 ILE A CA 1
ATOM 727 C C . ILE A 1 101 ? -12.544 4.239 20.429 1.00 78.00 101 ILE A C 1
ATOM 729 O O . ILE A 1 101 ? -13.073 4.954 21.277 1.00 78.00 101 ILE A O 1
ATOM 733 N N . GLU A 1 102 ? -11.433 3.536 20.679 1.00 78.19 102 GLU A N 1
ATOM 734 C CA . GLU A 1 102 ? -10.773 3.499 21.993 1.00 78.19 102 GLU A CA 1
ATOM 735 C C . GLU A 1 102 ? -10.434 4.912 22.501 1.00 78.19 102 GLU A C 1
ATOM 737 O O . GLU A 1 102 ? -10.728 5.264 23.644 1.00 78.19 102 GLU A O 1
ATOM 742 N N . LYS A 1 103 ? -9.881 5.771 21.635 1.00 75.25 103 LYS A N 1
ATOM 743 C CA . LYS A 1 103 ? -9.551 7.160 21.985 1.00 75.25 103 LYS A CA 1
ATOM 744 C C . LYS A 1 103 ? -10.787 8.014 22.295 1.00 75.25 103 LYS A C 1
ATOM 746 O O . LYS A 1 103 ? -10.713 8.898 23.147 1.00 75.25 103 LYS A O 1
ATOM 751 N N . GLN A 1 104 ? -11.902 7.793 21.601 1.00 72.06 104 GLN A N 1
ATOM 752 C CA . GLN A 1 104 ? -13.153 8.516 21.849 1.00 72.06 104 GLN A CA 1
ATOM 753 C C . GLN A 1 104 ? -13.828 8.070 23.154 1.00 72.06 104 GLN A C 1
ATOM 755 O O . GLN A 1 104 ? -14.415 8.900 23.848 1.00 72.06 104 GLN A O 1
ATOM 760 N N . GLU A 1 105 ? -13.716 6.790 23.509 1.00 69.81 105 GLU A N 1
ATOM 761 C CA . GLU A 1 105 ? -14.273 6.229 24.744 1.00 69.81 105 GLU A CA 1
ATOM 762 C C . GLU A 1 105 ? -13.425 6.560 25.980 1.00 69.81 105 GLU A C 1
ATOM 764 O O . GLU A 1 105 ? -13.983 6.893 27.022 1.00 69.81 105 GLU A O 1
ATOM 769 N N . GLY A 1 106 ? -12.093 6.563 25.860 1.00 60.25 106 GLY A N 1
ATOM 770 C CA . GLY A 1 106 ? -11.171 6.937 26.942 1.00 60.25 106 GLY A CA 1
ATOM 771 C C . GLY A 1 106 ? -11.100 8.440 27.251 1.00 60.25 106 GLY A C 1
ATOM 772 O O . GLY A 1 106 ? -10.397 8.838 28.176 1.00 60.25 106 GLY A O 1
ATOM 773 N N . SER A 1 107 ? -11.798 9.281 26.480 1.00 54.69 107 SER A N 1
ATOM 774 C CA . SER A 1 107 ? -11.874 10.736 26.684 1.00 54.69 107 SER A CA 1
ATOM 775 C C . SER A 1 107 ? -13.154 11.194 27.414 1.00 54.69 107 SER A C 1
ATOM 777 O O . SER A 1 107 ? -13.388 12.404 27.499 1.00 54.69 107 SER A O 1
ATOM 779 N N . LYS A 1 108 ? -13.977 10.264 27.921 1.00 46.50 108 LYS A N 1
ATOM 780 C CA . LYS A 1 108 ? -15.088 10.526 28.858 1.00 46.50 108 LYS A CA 1
ATOM 781 C C . LYS A 1 108 ? -14.669 10.258 30.298 1.00 46.50 108 LYS A C 1
ATOM 783 O O . LYS A 1 108 ? -15.160 11.008 31.169 1.00 46.50 108 LYS A O 1
#

pLDDT: mean 75.05, std 14.66, range [34.78, 89.75]

Secondary structure (DSSP, 8-state):
---------HHHHHS-HHHHHHHHHHHS-TTS-HHHHHHHHHHHHHHHHHHHHHHTT-TTTTT-SSHHHHHHHHHHHHHHHHHHHHHS---HHHHHHHHHHHHHHTT-

Radius of gyration: 16.86 Å; chains: 1; bounding box: 44×30×50 Å

Sequence (108 aa):
MDVLNTTTTAADLQAGGVERGLARLSAMGDDANPAEAAKMFESLLATMLVKEARRSLGDGGFFGEGPGADVFSGWLDQHVGQALADGWDLDLASMVRAGLIEKQEGSK

Foldseek 3Di:
DDDDPPPCDPVNLVCFPLNVLVVVLVVCPPPHDLLVSLLSVQLSVLLVVLLVVQPVCDALGPHHDDDVSVSVSSVVSNVRSNCCSVPVVPVSSVVSVVVVVVVVVVVD